Protein AF-A0A540KQW5-F1 (afdb_monomer)

Solvent-accessible surface area (backbone atoms only — not comparable to full-atom values): 4112 Å² total; per-residue (Å²): 107,72,57,63,48,36,36,73,75,71,66,41,87,70,88,72,60,64,71,57,76,72,42,82,79,86,49,96,72,74,53,72,67,46,52,52,49,54,49,50,57,53,52,53,52,50,52,49,53,54,53,53,50,52,53,49,53,53,52,54,49,53,56,62,75,74,108

InterPro domains:
  IPR002562 3'-5' exonuclease domain [PF01612] (1-51)
  IPR012337 Ribonuclease H-like superfamily [SSF53098] (1-53)
  IPR036397 Ribonuclease H superfamily [G3DSA:3.30.420.10] (1-64)
  IPR051132 3'-5' Exonuclease domain-containing protein [PTHR13620] (1-54)

Foldseek 3Di:
DLQVLCCVQVVDHDDDDPCLVPDPPVDPDDDPVVVVNVVVSVVSVVVSVVRVVVVVVVVVVVVVVVD

Sequence (67 aa):
GLKALCEKVLGWLMEKPKQVTIGNWDKRVLEVEQVRYAYLDAYVSYELMVKTRELQNEVDTELVGNL

Secondary structure (DSSP, 8-state):
-HHHHIIIII-------HHHHTS-SSSSS--HHHHHHHHHHHHHHHHHHHHHHHHHHHHHHHHHHT-

Nearest PDB structures (foldseek):
  6k18-assembly1_B  TM=9.115E-01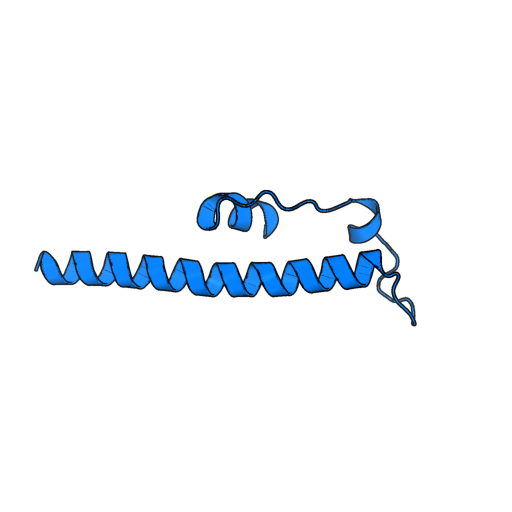  e=1.859E-02  Homo sapiens
  6k1a-assembly1_B  TM=7.179E-01  e=1.859E-02  Homo sapiens
  6k1a-assembly1_A  TM=7.542E-01  e=2.438E-02  Homo sapiens
  6k18-assembly1_A  TM=6.926E-01  e=8.816E-03  Homo sapiens
  6k1d-assembly1_B  TM=7.464E-01  e=8.261E-02  Homo sapiens

Organism: Malus baccata (NCBI:txid106549)

Structure (mmCIF, N/CA/C/O backbone):
data_AF-A0A540KQW5-F1
#
_entry.id   AF-A0A540KQW5-F1
#
loop_
_atom_site.group_PDB
_atom_site.id
_atom_site.type_symbol
_atom_site.label_atom_id
_atom_site.label_alt_id
_atom_site.label_comp_id
_atom_site.label_asym_id
_atom_site.label_entity_id
_atom_site.label_seq_id
_atom_site.pdbx_PDB_ins_code
_atom_site.Cartn_x
_atom_site.Cartn_y
_atom_site.Cartn_z
_atom_site.occupancy
_atom_site.B_iso_or_equiv
_atom_site.auth_seq_id
_atom_site.auth_comp_id
_atom_site.auth_asym_id
_atom_site.auth_atom_id
_atom_site.pdbx_PDB_model_num
ATOM 1 N N . GLY A 1 1 ? 7.196 -0.346 -1.887 1.00 89.81 1 GLY A N 1
ATOM 2 C CA . GLY A 1 1 ? 5.896 -0.941 -1.504 1.00 89.81 1 GLY A CA 1
ATOM 3 C C . GLY A 1 1 ? 4.828 -0.573 -2.519 1.00 89.81 1 GLY A C 1
ATOM 4 O O . GLY A 1 1 ? 5.086 0.311 -3.328 1.00 89.81 1 GLY A O 1
ATOM 5 N N . LEU A 1 2 ? 3.652 -1.213 -2.469 1.00 94.88 2 LEU A N 1
ATOM 6 C CA . LEU A 1 2 ? 2.614 -1.132 -3.516 1.00 94.88 2 LEU A CA 1
ATOM 7 C C . LEU A 1 2 ? 2.244 0.305 -3.927 1.00 94.88 2 LEU A C 1
ATOM 9 O O . LEU A 1 2 ? 2.202 0.602 -5.113 1.00 94.88 2 LEU A O 1
ATOM 13 N N . LYS A 1 3 ? 2.080 1.221 -2.962 1.00 94.69 3 LYS A N 1
ATOM 14 C CA . LYS A 1 3 ? 1.788 2.643 -3.232 1.00 94.69 3 LYS A CA 1
ATOM 15 C C . LYS A 1 3 ? 2.815 3.307 -4.155 1.00 94.69 3 LYS A C 1
ATOM 17 O O . LYS A 1 3 ? 2.433 3.935 -5.129 1.00 94.69 3 LYS A O 1
ATOM 22 N N . ALA A 1 4 ? 4.102 3.132 -3.864 1.00 96.25 4 ALA A N 1
ATOM 23 C CA . ALA A 1 4 ? 5.171 3.735 -4.657 1.00 96.25 4 ALA A CA 1
ATOM 24 C C . ALA A 1 4 ? 5.297 3.098 -6.051 1.00 96.25 4 ALA A C 1
ATOM 26 O O . ALA A 1 4 ? 5.710 3.766 -6.989 1.00 96.25 4 ALA A O 1
ATOM 27 N N . LEU A 1 5 ? 4.963 1.810 -6.189 1.00 96.88 5 LEU A N 1
ATOM 28 C CA . LEU A 1 5 ? 4.933 1.147 -7.497 1.00 96.88 5 LEU A CA 1
ATOM 29 C C . LEU A 1 5 ? 3.766 1.656 -8.342 1.00 96.88 5 LEU A C 1
ATOM 31 O O . LEU A 1 5 ? 3.964 1.982 -9.503 1.00 96.88 5 LEU A O 1
ATOM 35 N N . CYS A 1 6 ? 2.585 1.777 -7.738 1.00 97.25 6 CYS A N 1
ATOM 36 C CA . CYS A 1 6 ? 1.396 2.332 -8.375 1.00 97.25 6 CYS A CA 1
ATOM 37 C C . CYS A 1 6 ? 1.662 3.742 -8.926 1.00 97.25 6 CYS A C 1
ATOM 39 O O . CYS A 1 6 ? 1.418 4.005 -10.099 1.00 97.25 6 CYS A O 1
ATOM 41 N N . GLU A 1 7 ? 2.281 4.610 -8.126 1.00 97.38 7 GLU A N 1
ATOM 42 C CA . GLU A 1 7 ? 2.647 5.958 -8.566 1.00 97.38 7 GLU A CA 1
ATOM 43 C C . GLU A 1 7 ? 3.665 5.940 -9.716 1.00 97.38 7 GLU A C 1
ATOM 45 O O . GLU A 1 7 ? 3.486 6.637 -10.707 1.00 97.38 7 GLU A O 1
ATOM 50 N N . LYS A 1 8 ? 4.715 5.115 -9.627 1.00 97.12 8 LYS A N 1
ATOM 51 C CA . LYS A 1 8 ? 5.785 5.091 -10.637 1.00 97.12 8 LYS A CA 1
ATOM 52 C C . LYS A 1 8 ? 5.387 4.445 -11.963 1.00 97.12 8 LYS A C 1
ATOM 54 O O . LYS A 1 8 ? 5.876 4.873 -12.999 1.00 97.12 8 LYS A O 1
ATOM 59 N N . VAL A 1 9 ? 4.582 3.386 -11.922 1.00 97.12 9 VAL A N 1
ATOM 60 C CA . VAL A 1 9 ? 4.269 2.558 -13.099 1.00 97.12 9 VAL A CA 1
ATOM 61 C C . VAL A 1 9 ? 2.922 2.936 -13.710 1.00 97.12 9 VAL A C 1
ATOM 63 O O . VAL A 1 9 ? 2.798 2.962 -14.929 1.00 97.12 9 VAL A O 1
ATOM 66 N N . LEU A 1 10 ? 1.919 3.236 -12.878 1.00 97.12 10 LEU A N 1
ATOM 67 C CA . LEU A 1 10 ? 0.566 3.583 -13.334 1.00 97.12 10 LEU A CA 1
ATOM 68 C C . LEU A 1 10 ? 0.299 5.095 -13.303 1.00 97.12 10 LEU A C 1
ATOM 70 O O . LEU A 1 10 ? -0.669 5.553 -13.902 1.00 97.12 10 LEU A O 1
ATOM 74 N N . GLY A 1 11 ? 1.119 5.883 -12.597 1.00 97.44 11 GLY A N 1
ATOM 75 C CA . GLY A 1 11 ? 0.874 7.316 -12.397 1.00 97.44 11 GLY A CA 1
ATOM 76 C C . GLY A 1 11 ? -0.261 7.616 -11.414 1.00 97.44 11 GLY A C 1
ATOM 77 O O . GLY A 1 11 ? -0.736 8.748 -11.348 1.00 97.44 11 GLY A O 1
ATOM 78 N N . TRP A 1 12 ? -0.739 6.618 -10.664 1.00 97.00 12 TRP A N 1
ATOM 79 C CA . TRP A 1 12 ? -1.894 6.772 -9.778 1.00 97.00 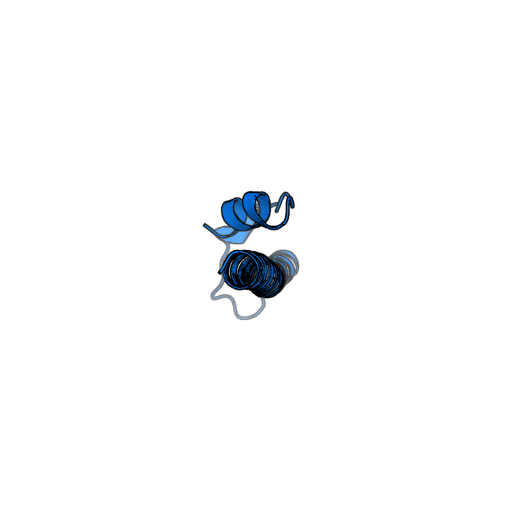12 TRP A CA 1
ATOM 80 C C . TRP A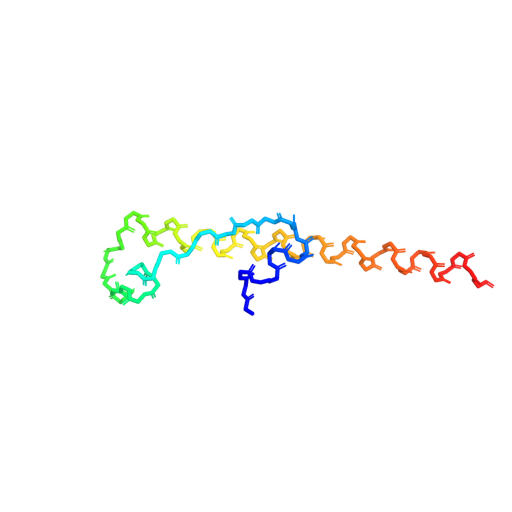 1 12 ? -1.474 7.043 -8.334 1.00 97.00 12 TRP A C 1
ATOM 82 O O . TRP A 1 12 ? -0.647 6.337 -7.750 1.00 97.00 12 TRP A O 1
ATOM 92 N N . LEU A 1 13 ? -2.116 8.035 -7.716 1.00 94.50 13 LEU A N 1
ATOM 93 C CA . LEU A 1 13 ? -1.954 8.330 -6.296 1.00 94.50 13 LEU A CA 1
ATOM 94 C C . LEU A 1 13 ? -2.942 7.505 -5.476 1.00 94.50 13 LEU A C 1
ATOM 96 O O . LEU A 1 13 ? -4.132 7.797 -5.409 1.00 94.50 13 LEU A O 1
ATOM 100 N N . MET A 1 14 ? -2.426 6.466 -4.825 1.00 92.25 14 MET A N 1
ATOM 101 C CA . MET A 1 14 ? -3.228 5.615 -3.953 1.00 92.25 14 MET A CA 1
ATOM 102 C C . MET A 1 14 ? -3.273 6.170 -2.522 1.00 92.25 14 MET A C 1
ATOM 104 O O . MET A 1 14 ? -2.244 6.258 -1.833 1.00 92.25 14 MET A O 1
ATOM 108 N N . GLU A 1 15 ? -4.474 6.490 -2.045 1.00 89.19 15 GLU A N 1
ATOM 109 C CA . GLU A 1 15 ? -4.715 6.795 -0.637 1.00 89.19 15 GLU A CA 1
ATOM 110 C C . GLU A 1 15 ? -4.757 5.514 0.195 1.00 89.19 15 GLU A C 1
ATOM 112 O O . GLU A 1 15 ? -5.465 4.558 -0.111 1.00 89.19 15 GLU A O 1
ATOM 117 N N . LYS A 1 16 ? -3.981 5.501 1.280 1.00 88.19 16 LYS A N 1
ATOM 118 C CA . LYS A 1 16 ? -3.930 4.390 2.231 1.00 88.19 16 LYS A CA 1
ATOM 119 C C .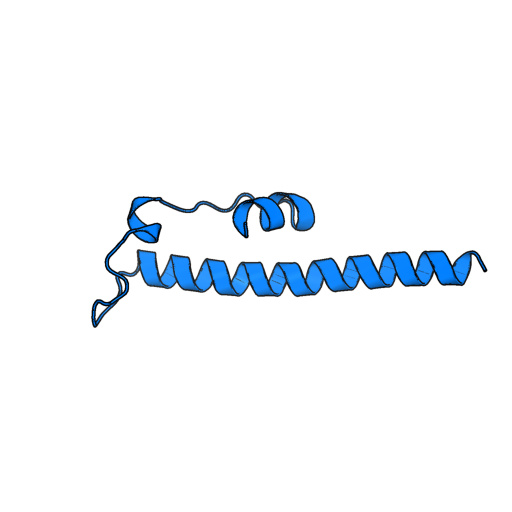 LYS A 1 16 ? -4.069 4.938 3.642 1.00 88.19 16 LYS A C 1
ATOM 121 O O . LYS A 1 16 ? -3.056 5.282 4.256 1.00 88.19 16 LYS A O 1
ATOM 126 N N . PRO A 1 17 ? -5.303 5.061 4.154 1.00 90.94 17 PRO A N 1
ATOM 127 C CA . PRO A 1 17 ? -5.518 5.603 5.481 1.00 90.94 17 PRO A CA 1
ATOM 128 C C . PRO A 1 17 ? -4.861 4.706 6.535 1.00 90.94 17 PRO A C 1
ATOM 130 O O . PRO A 1 17 ? -5.066 3.485 6.566 1.00 90.94 17 PRO A O 1
ATOM 133 N N . LYS A 1 18 ? -4.030 5.307 7.393 1.00 92.75 18 LYS A N 1
ATOM 134 C CA . LYS A 1 18 ? -3.208 4.566 8.360 1.00 92.75 18 LYS A CA 1
ATOM 135 C C . LYS A 1 18 ? -4.076 3.757 9.320 1.00 92.75 18 LYS A C 1
ATOM 137 O O . LYS A 1 18 ? -3.754 2.607 9.590 1.00 92.75 18 LYS A O 1
ATOM 142 N N . GLN A 1 19 ? -5.198 4.327 9.757 1.00 92.75 19 GLN A N 1
ATOM 143 C CA . GLN A 1 19 ? -6.156 3.700 10.665 1.00 92.75 19 GLN A CA 1
ATOM 144 C C . GLN A 1 19 ? -6.782 2.416 10.106 1.00 92.75 19 GLN A C 1
ATOM 146 O O . GLN A 1 19 ? -7.049 1.497 10.868 1.00 92.75 19 GLN A O 1
ATOM 151 N N . VAL A 1 20 ? -6.966 2.322 8.784 1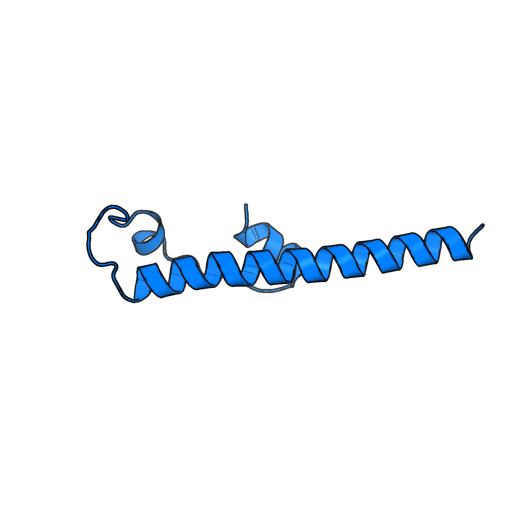.00 93.81 20 VAL A N 1
ATOM 152 C CA . VAL A 1 20 ? -7.473 1.100 8.138 1.00 93.81 20 VAL A CA 1
ATOM 153 C C . VAL A 1 20 ? -6.354 0.071 8.029 1.00 93.81 20 VAL A C 1
ATOM 155 O O . VAL A 1 20 ? -6.552 -1.099 8.335 1.00 93.81 20 VAL A O 1
ATOM 158 N N . THR A 1 21 ? -5.148 0.524 7.670 1.00 93.12 21 THR A N 1
ATOM 159 C CA . THR A 1 21 ? -3.969 -0.344 7.516 1.00 93.12 21 THR A CA 1
ATOM 160 C C . THR A 1 21 ? -3.641 -1.093 8.813 1.00 93.12 21 THR A C 1
ATOM 162 O O . THR A 1 21 ? -3.338 -2.279 8.760 1.00 93.12 21 THR A O 1
ATOM 165 N N . ILE A 1 22 ? -3.747 -0.426 9.968 1.00 94.44 22 ILE A N 1
ATOM 166 C CA . ILE A 1 22 ? -3.463 -1.011 11.294 1.00 94.44 22 ILE A CA 1
ATOM 167 C C . ILE A 1 22 ? -4.726 -1.433 12.066 1.00 94.44 22 ILE A C 1
ATOM 169 O O . ILE A 1 22 ? -4.644 -1.715 13.260 1.00 94.44 22 ILE A O 1
ATOM 173 N N . GLY A 1 23 ? -5.896 -1.421 11.418 1.00 93.75 23 GLY A N 1
ATOM 174 C CA . GLY A 1 23 ? -7.158 -1.823 12.039 1.00 93.75 23 GLY A CA 1
ATOM 175 C C . GLY A 1 23 ? -7.176 -3.309 12.411 1.00 93.75 23 GLY A C 1
ATOM 176 O O . GLY A 1 23 ? -6.319 -4.080 11.989 1.00 93.75 23 GLY A O 1
ATOM 177 N N 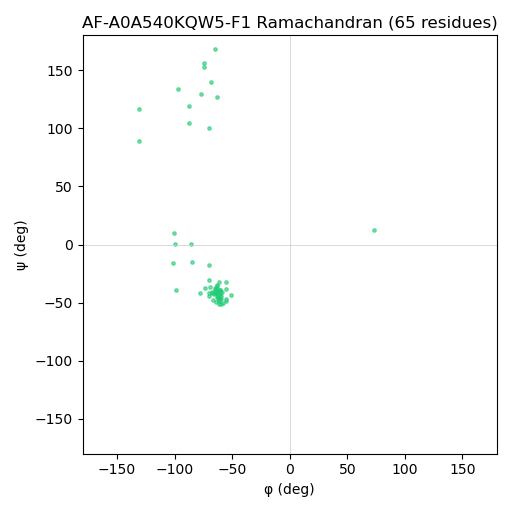. ASN A 1 24 ? -8.171 -3.739 13.190 1.00 97.12 24 ASN A N 1
ATOM 178 C CA . ASN A 1 24 ? -8.331 -5.156 13.518 1.00 97.12 24 ASN A CA 1
ATOM 179 C C . ASN A 1 24 ? -8.770 -5.939 12.266 1.00 97.12 24 ASN A C 1
ATOM 181 O O . ASN A 1 24 ? -9.942 -5.890 11.891 1.00 97.12 24 ASN A O 1
ATOM 185 N N . TRP A 1 25 ? -7.831 -6.617 11.606 1.00 97.25 25 TRP A N 1
ATOM 186 C CA . TRP A 1 25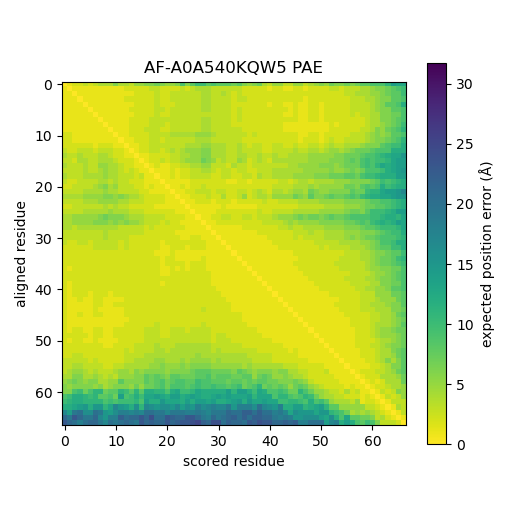 ? -8.079 -7.442 10.416 1.00 97.25 25 TRP A CA 1
ATOM 187 C C . TRP A 1 25 ? -8.527 -8.869 10.746 1.00 97.25 25 TRP A C 1
ATOM 189 O O . TRP A 1 25 ? -9.099 -9.532 9.887 1.00 97.25 25 TRP A O 1
ATOM 199 N N . ASP A 1 26 ? -8.360 -9.302 11.996 1.00 97.25 26 ASP A N 1
ATOM 200 C CA . ASP A 1 26 ? -8.773 -10.630 12.466 1.00 97.25 26 ASP A CA 1
ATOM 201 C C . ASP A 1 26 ? -10.240 -10.668 12.915 1.00 97.25 26 ASP A C 1
ATOM 203 O O . ASP A 1 26 ? -10.758 -11.697 13.360 1.00 97.25 26 ASP A O 1
ATOM 207 N N . LYS A 1 27 ? -10.950 -9.539 12.828 1.00 96.81 27 LYS A N 1
ATOM 208 C CA . LYS A 1 27 ? -12.358 -9.493 13.207 1.00 96.81 27 LYS A CA 1
ATOM 209 C C . LYS A 1 27 ? -13.214 -10.301 12.236 1.00 96.81 27 LYS A C 1
ATOM 211 O O . LYS A 1 27 ? -13.068 -10.222 11.021 1.00 96.81 27 LYS A O 1
ATOM 216 N N . ARG A 1 28 ? -14.198 -11.014 12.792 1.00 97.56 28 ARG A N 1
ATOM 217 C CA . ARG A 1 28 ? -15.114 -11.886 12.037 1.00 97.56 28 ARG A CA 1
ATOM 218 C C . ARG A 1 28 ? -15.851 -11.175 10.892 1.00 97.56 28 ARG A C 1
ATOM 220 O O . ARG A 1 28 ? -16.173 -11.818 9.899 1.00 97.56 28 ARG A O 1
ATOM 227 N N . VAL A 1 29 ? -16.158 -9.885 11.041 1.00 97.75 29 VAL A N 1
ATOM 228 C CA . VAL A 1 29 ? -16.830 -9.065 10.019 1.00 97.75 29 VAL A CA 1
ATOM 229 C C . VAL A 1 29 ? -16.049 -7.770 9.847 1.00 97.75 29 VAL A C 1
ATOM 231 O O . VAL A 1 29 ? -15.944 -6.998 10.800 1.00 97.75 29 VAL A O 1
ATOM 234 N N . LEU A 1 30 ? -15.496 -7.540 8.655 1.00 97.88 30 LEU A N 1
ATOM 235 C CA . LEU A 1 30 ? -14.687 -6.362 8.331 1.00 97.88 30 LEU A CA 1
ATOM 236 C C . LEU A 1 30 ? -15.532 -5.091 8.169 1.00 97.88 30 LEU A C 1
ATOM 238 O O . LEU A 1 30 ? -16.711 -5.167 7.837 1.00 97.88 30 LEU A O 1
ATOM 242 N N . GLU A 1 31 ? -14.930 -3.924 8.428 1.00 97.12 31 GLU A N 1
ATOM 243 C CA . GLU A 1 31 ? -15.596 -2.647 8.151 1.00 97.12 31 GLU A CA 1
ATOM 244 C C . GLU A 1 31 ? -15.587 -2.416 6.641 1.00 97.12 31 GLU A C 1
ATOM 246 O O . GLU A 1 31 ? -14.712 -2.920 5.925 1.00 97.12 31 GLU A O 1
ATOM 251 N N . VAL A 1 32 ? -16.524 -1.611 6.148 1.00 96.88 32 VAL A N 1
ATOM 252 C CA . VAL A 1 32 ? -16.612 -1.281 4.720 1.00 96.88 32 VAL A CA 1
ATOM 253 C C . VAL A 1 32 ? -15.291 -0.696 4.209 1.00 96.88 32 VAL A C 1
ATOM 255 O O . VAL A 1 32 ? -14.849 -1.024 3.109 1.00 96.88 32 VAL A O 1
ATOM 258 N N . GLU A 1 33 ? -14.617 0.121 5.013 1.00 95.94 33 GLU A N 1
ATOM 259 C CA . GLU A 1 33 ? -13.331 0.734 4.692 1.00 95.94 33 GLU A CA 1
ATOM 260 C C . GLU A 1 33 ? -12.214 -0.306 4.547 1.00 95.94 33 GLU A C 1
ATOM 262 O O . GLU A 1 33 ? -11.373 -0.177 3.660 1.00 95.94 33 GLU A O 1
ATOM 267 N N . GLN A 1 34 ? -12.218 -1.361 5.367 1.00 97.50 34 GLN A N 1
ATOM 268 C CA . GLN A 1 34 ? -11.254 -2.460 5.259 1.00 97.50 34 GLN A CA 1
ATOM 269 C C . GLN A 1 34 ? -11.508 -3.305 4.013 1.00 97.50 34 GLN A C 1
ATOM 271 O O . GLN A 1 34 ? -10.564 -3.643 3.303 1.00 97.50 34 GLN A O 1
ATOM 276 N N . VAL A 1 35 ? -12.773 -3.597 3.695 1.00 97.00 35 VAL A N 1
ATOM 277 C CA . VAL A 1 35 ? -13.124 -4.310 2.457 1.00 97.00 35 VAL A CA 1
ATOM 278 C C . VAL A 1 35 ? -12.682 -3.506 1.234 1.00 97.00 35 VAL A C 1
ATOM 280 O O . VAL A 1 35 ? -12.032 -4.048 0.341 1.00 97.00 35 VAL A O 1
ATOM 283 N N . ARG A 1 36 ? -12.965 -2.197 1.211 1.00 96.06 36 ARG A N 1
ATOM 284 C CA . ARG A 1 36 ? -12.521 -1.298 0.134 1.00 96.06 36 ARG A CA 1
ATOM 285 C C . ARG A 1 36 ? -11.002 -1.242 0.025 1.00 96.06 36 ARG A C 1
ATOM 287 O O . ARG A 1 36 ? -10.484 -1.283 -1.084 1.00 96.06 36 ARG A O 1
ATOM 294 N N . TYR A 1 37 ? -10.297 -1.177 1.152 1.00 95.50 37 TYR A N 1
ATOM 295 C CA . TYR A 1 37 ? -8.836 -1.184 1.173 1.00 95.50 37 TYR A CA 1
ATOM 296 C C . TYR A 1 37 ? -8.267 -2.482 0.588 1.00 95.50 37 TYR A C 1
ATOM 298 O O . TYR A 1 37 ? -7.396 -2.432 -0.275 1.00 95.50 37 TYR A O 1
ATOM 306 N N . ALA A 1 38 ? -8.778 -3.641 1.013 1.00 95.81 38 ALA A N 1
ATOM 307 C CA . ALA A 1 38 ? -8.324 -4.937 0.512 1.00 95.81 38 ALA A CA 1
ATOM 308 C C . ALA A 1 38 ? -8.602 -5.100 -0.992 1.00 95.81 38 ALA A C 1
ATOM 310 O O . ALA A 1 38 ? -7.740 -5.563 -1.738 1.00 95.81 38 ALA A O 1
ATOM 311 N N . TYR A 1 39 ? -9.781 -4.662 -1.445 1.00 96.62 39 TYR A N 1
ATOM 312 C CA . TYR A 1 39 ? -10.120 -4.615 -2.866 1.00 96.62 39 TYR A CA 1
ATOM 313 C C . TYR A 1 39 ? -9.151 -3.727 -3.653 1.00 96.62 39 TYR A C 1
ATOM 315 O O . TYR A 1 39 ? -8.653 -4.144 -4.696 1.00 96.62 39 TYR A O 1
ATOM 323 N N . LEU A 1 40 ? -8.860 -2.524 -3.151 1.00 95.88 40 LEU A N 1
ATOM 324 C CA . LEU A 1 40 ? -7.955 -1.586 -3.810 1.00 95.88 40 LEU A CA 1
ATOM 325 C C . LEU A 1 40 ? -6.551 -2.182 -3.969 1.00 95.88 40 LEU A C 1
ATOM 327 O O . LEU A 1 40 ? -5.964 -2.068 -5.044 1.00 95.88 40 LEU A O 1
ATOM 331 N N . ASP A 1 41 ? -6.046 -2.873 -2.943 1.00 96.62 41 ASP A N 1
ATOM 332 C CA . ASP A 1 41 ? -4.750 -3.556 -3.004 1.00 96.62 41 ASP A CA 1
ATOM 333 C C . ASP A 1 41 ? -4.723 -4.668 -4.058 1.00 96.62 41 ASP A C 1
ATOM 335 O O . ASP A 1 41 ? -3.752 -4.771 -4.813 1.00 96.62 41 ASP A O 1
ATOM 339 N N . ALA A 1 42 ? -5.788 -5.466 -4.155 1.00 97.81 42 ALA A N 1
ATOM 340 C CA . ALA A 1 42 ? -5.898 -6.518 -5.161 1.00 97.81 42 ALA A CA 1
ATOM 341 C C . ALA A 1 42 ? -5.993 -5.940 -6.584 1.00 97.81 42 ALA A C 1
ATOM 343 O O . ALA A 1 42 ? -5.254 -6.361 -7.474 1.00 97.81 42 ALA A O 1
ATOM 344 N N . TYR A 1 43 ? -6.855 -4.940 -6.782 1.00 97.31 43 TYR A N 1
ATOM 345 C CA . TYR A 1 43 ? -7.077 -4.299 -8.076 1.00 97.31 43 TYR A CA 1
ATOM 346 C C . TYR A 1 43 ? -5.804 -3.634 -8.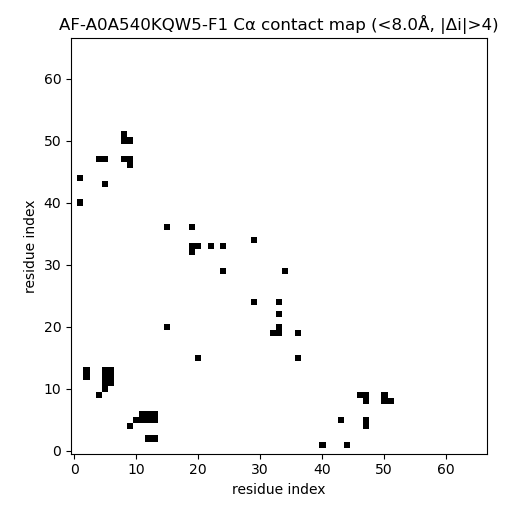610 1.00 97.31 43 TYR A C 1
ATOM 348 O O . TYR A 1 43 ? -5.364 -3.923 -9.718 1.00 97.31 43 TYR A O 1
ATOM 356 N N . VAL A 1 44 ? -5.148 -2.805 -7.794 1.00 97.44 44 VAL A N 1
ATOM 357 C CA . VAL A 1 44 ? -3.914 -2.115 -8.201 1.00 97.44 44 VAL A CA 1
ATOM 358 C C . VAL A 1 44 ? -2.785 -3.105 -8.490 1.00 97.44 44 VAL A C 1
ATOM 360 O O . VAL A 1 44 ? -1.984 -2.874 -9.391 1.00 97.44 44 VAL A O 1
ATOM 363 N N . SER A 1 45 ? -2.713 -4.220 -7.758 1.00 98.00 45 SER A N 1
ATOM 364 C CA . SER A 1 45 ? -1.715 -5.262 -8.030 1.00 98.00 45 SER A CA 1
ATOM 365 C C . SER A 1 45 ? -1.928 -5.926 -9.394 1.00 98.00 45 SER A C 1
ATOM 367 O O . SER A 1 45 ? -0.954 -6.194 -10.098 1.00 98.00 45 SER A O 1
ATOM 369 N N . TYR A 1 46 ? -3.184 -6.157 -9.787 1.00 98.25 46 TYR A N 1
ATOM 370 C CA . TYR A 1 46 ? -3.523 -6.663 -11.117 1.00 98.25 46 TYR A CA 1
ATOM 371 C C . TYR A 1 46 ? -3.142 -5.663 -12.218 1.00 98.25 46 TYR A C 1
ATOM 373 O O . TYR A 1 46 ? -2.430 -6.032 -13.151 1.00 98.25 46 TYR A O 1
ATOM 381 N N . GLU A 1 47 ? -3.531 -4.396 -12.072 1.00 98.44 47 GLU A N 1
ATOM 382 C CA . GLU A 1 47 ? -3.212 -3.338 -13.043 1.00 98.44 47 GLU A CA 1
ATOM 383 C C . GLU A 1 47 ? -1.697 -3.145 -13.204 1.00 98.44 47 GLU A C 1
ATOM 385 O O . GLU A 1 47 ? -1.191 -3.005 -14.317 1.00 98.44 47 GLU A O 1
ATOM 390 N N . LEU A 1 48 ? -0.937 -3.229 -12.105 1.00 98.06 48 LEU A N 1
ATOM 391 C CA . LEU A 1 48 ? 0.525 -3.214 -12.151 1.00 98.06 48 LEU A CA 1
ATOM 392 C C . LEU A 1 48 ? 1.088 -4.370 -12.980 1.00 98.06 48 LEU A C 1
ATOM 394 O O . LEU A 1 48 ? 1.994 -4.155 -13.784 1.00 98.06 48 LEU A O 1
ATOM 398 N N . MET A 1 49 ? 0.573 -5.589 -12.810 1.00 98.12 49 MET A N 1
ATOM 399 C CA . MET A 1 49 ? 1.012 -6.739 -13.605 1.00 98.12 49 MET A CA 1
ATOM 400 C C . MET A 1 49 ? 0.726 -6.528 -15.095 1.00 98.12 49 MET A C 1
ATOM 402 O O . MET A 1 49 ? 1.617 -6.735 -15.917 1.00 98.12 49 MET A O 1
ATOM 406 N N . VAL A 1 50 ? -0.475 -6.059 -15.440 1.00 98.25 50 VAL A N 1
ATOM 407 C CA . VAL A 1 50 ? -0.834 -5.770 -16.834 1.00 98.25 50 VAL A CA 1
ATOM 408 C C . VAL A 1 50 ? 0.115 -4.725 -17.415 1.00 98.25 50 VAL A C 1
ATOM 410 O O . VAL A 1 50 ? 0.750 -4.982 -18.438 1.00 98.25 50 VAL A O 1
ATOM 413 N N . LYS A 1 51 ? 0.302 -3.594 -16.722 1.00 97.69 51 LYS A N 1
ATOM 414 C CA . LYS A 1 51 ? 1.125 -2.505 -17.251 1.00 97.69 51 LYS A CA 1
ATOM 415 C C . LYS A 1 51 ? 2.595 -2.881 -17.388 1.00 97.69 51 LYS A C 1
ATOM 417 O O . LYS A 1 51 ? 3.229 -2.559 -18.386 1.00 97.69 51 LYS A O 1
ATOM 422 N N . THR A 1 52 ? 3.150 -3.575 -16.398 1.00 96.88 52 THR A N 1
ATOM 423 C CA . THR A 1 52 ? 4.545 -4.040 -16.460 1.00 96.88 52 THR A CA 1
ATOM 424 C C . THR A 1 52 ? 4.767 -5.034 -17.597 1.00 96.88 52 THR A C 1
ATOM 426 O O . THR A 1 52 ? 5.810 -4.983 -18.242 1.00 96.88 52 THR A O 1
ATOM 429 N N . ARG A 1 53 ? 3.785 -5.891 -17.898 1.00 96.69 53 ARG A N 1
ATOM 430 C CA . ARG A 1 53 ? 3.855 -6.809 -19.039 1.00 96.69 53 ARG A CA 1
ATOM 431 C C . ARG A 1 53 ? 3.818 -6.079 -20.382 1.00 96.69 53 ARG A C 1
ATOM 433 O O . ARG A 1 53 ? 4.557 -6.461 -21.281 1.00 96.69 53 ARG A O 1
ATOM 440 N N . GLU A 1 54 ? 2.986 -5.048 -20.522 1.00 96.06 54 GLU A N 1
ATOM 441 C CA . GLU A 1 54 ? 2.977 -4.195 -21.722 1.00 96.06 54 GLU A CA 1
ATOM 442 C C . GLU A 1 54 ? 4.346 -3.553 -21.953 1.00 96.06 54 GLU A C 1
ATOM 444 O O . GLU A 1 54 ? 4.913 -3.699 -23.032 1.00 96.06 54 GLU A O 1
ATOM 449 N N . LEU A 1 55 ? 4.908 -2.932 -20.911 1.00 93.75 55 LEU A N 1
ATOM 450 C CA . LEU A 1 55 ? 6.223 -2.293 -20.975 1.00 93.75 55 LEU A CA 1
ATOM 451 C C . LEU A 1 55 ? 7.330 -3.294 -21.332 1.00 93.75 55 LEU A C 1
ATOM 453 O O . LEU A 1 55 ? 8.216 -2.974 -22.116 1.00 93.75 55 LEU A O 1
ATOM 457 N N . GLN A 1 56 ? 7.272 -4.517 -20.795 1.00 93.44 56 GLN A N 1
ATOM 458 C CA . GLN A 1 56 ? 8.227 -5.566 -21.157 1.00 93.44 56 GLN A CA 1
ATOM 459 C C . GLN A 1 56 ? 8.127 -5.933 -22.644 1.00 93.44 56 GLN A C 1
ATOM 461 O O . GLN A 1 56 ? 9.149 -6.026 -23.314 1.00 93.44 56 GLN A O 1
ATOM 466 N N . ASN A 1 57 ? 6.911 -6.086 -23.177 1.00 92.50 57 ASN A N 1
ATOM 467 C CA . ASN A 1 57 ? 6.713 -6.407 -24.592 1.00 92.50 57 ASN A CA 1
ATOM 468 C C . ASN A 1 57 ? 7.212 -5.283 -25.519 1.00 92.50 57 ASN A C 1
ATOM 470 O O . ASN A 1 57 ? 7.749 -5.568 -26.589 1.00 92.50 57 ASN A O 1
ATOM 474 N N . GLU A 1 58 ? 7.018 -4.018 -25.133 1.00 91.44 58 GLU A N 1
ATOM 475 C CA . GLU A 1 58 ? 7.521 -2.854 -25.877 1.00 91.44 58 GLU A CA 1
ATOM 476 C C . GLU A 1 58 ? 9.053 -2.877 -25.957 1.00 91.44 58 GLU A C 1
ATOM 478 O O . GLU A 1 58 ? 9.611 -2.790 -27.052 1.00 91.44 58 GLU A O 1
ATOM 483 N N . VAL A 1 59 ? 9.722 -3.096 -24.819 1.00 91.19 59 VAL A N 1
ATOM 484 C CA . VAL A 1 59 ? 11.185 -3.229 -24.744 1.00 91.19 59 VAL A CA 1
ATOM 485 C C . VAL A 1 59 ? 11.679 -4.413 -25.579 1.00 91.19 59 VAL A C 1
ATOM 487 O O . VAL A 1 59 ? 12.622 -4.270 -26.354 1.00 9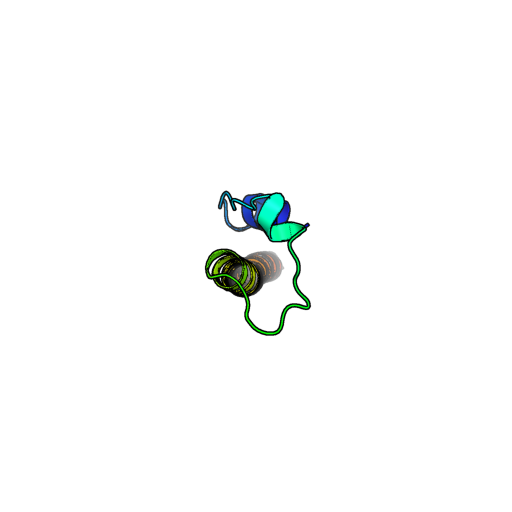1.19 59 VAL A O 1
ATOM 490 N N . ASP A 1 60 ? 11.034 -5.575 -25.469 1.00 88.38 60 ASP A N 1
ATOM 491 C CA . ASP A 1 60 ? 11.426 -6.771 -26.221 1.00 88.38 60 ASP A CA 1
ATOM 492 C C . ASP A 1 60 ? 11.282 -6.555 -27.739 1.00 88.38 60 ASP A C 1
ATOM 494 O O . ASP A 1 60 ? 12.136 -6.980 -28.517 1.00 88.38 60 ASP A O 1
ATOM 498 N N . THR A 1 61 ? 10.233 -5.846 -28.170 1.00 87.50 61 THR A N 1
ATOM 499 C CA . THR A 1 61 ? 10.009 -5.514 -29.586 1.00 87.50 61 THR A CA 1
ATOM 500 C C . THR A 1 61 ? 11.068 -4.543 -30.112 1.00 87.50 61 THR A C 1
ATOM 502 O O . THR A 1 61 ? 11.571 -4.732 -31.219 1.00 87.50 61 THR A O 1
ATOM 505 N N . GLU A 1 62 ? 11.443 -3.531 -29.325 1.00 86.31 62 GLU A N 1
ATOM 506 C CA . GLU A 1 62 ? 12.508 -2.585 -29.680 1.00 86.31 62 GLU A CA 1
ATOM 507 C C . GLU A 1 62 ? 13.870 -3.286 -29.804 1.00 86.31 62 GLU A C 1
ATOM 509 O O . GLU A 1 62 ? 14.618 -3.034 -30.748 1.00 86.31 62 GLU A O 1
ATOM 514 N N . LEU A 1 63 ? 14.183 -4.218 -28.899 1.00 78.38 63 LEU A N 1
ATOM 515 C CA . LEU A 1 63 ? 15.422 -4.997 -28.954 1.00 78.38 63 LEU A CA 1
ATOM 516 C C . LEU A 1 63 ? 15.488 -5.899 -30.193 1.00 78.38 63 LEU A C 1
ATOM 518 O O . LEU A 1 63 ? 16.535 -5.968 -30.830 1.00 78.38 63 LEU A O 1
ATOM 522 N N . VAL A 1 64 ? 14.384 -6.559 -30.558 1.00 79.94 64 VAL A N 1
ATOM 523 C CA . VAL A 1 64 ? 14.314 -7.397 -31.769 1.00 79.94 64 VAL A CA 1
ATOM 524 C C . VAL A 1 64 ? 14.371 -6.556 -33.047 1.00 79.94 64 VAL A C 1
ATOM 526 O O . VAL A 1 64 ? 14.984 -6.985 -34.017 1.00 79.94 64 VAL A O 1
ATOM 529 N N . GLY A 1 65 ? 13.768 -5.364 -33.064 1.00 70.81 65 GLY A N 1
ATOM 530 C CA . GLY A 1 65 ? 13.805 -4.463 -34.223 1.00 70.81 65 GLY A CA 1
ATOM 531 C C . GLY A 1 65 ? 15.172 -3.819 -34.491 1.00 70.81 65 GLY A C 1
ATOM 532 O O . GLY A 1 65 ? 15.400 -3.328 -35.594 1.00 70.81 65 GLY A O 1
ATOM 533 N N . ASN A 1 66 ? 16.067 -3.825 -33.500 1.00 66.94 66 ASN A N 1
ATOM 534 C CA . ASN A 1 66 ? 17.417 -3.260 -33.577 1.00 66.94 66 ASN A CA 1
ATOM 535 C C . ASN A 1 66 ? 18.523 -4.311 -33.836 1.00 66.94 66 ASN A C 1
ATOM 537 O O . ASN A 1 66 ? 19.700 -3.940 -33.883 1.00 66.94 66 ASN A O 1
ATOM 541 N N . LEU A 1 67 ? 18.167 -5.596 -33.973 1.00 61.66 67 LEU A N 1
ATOM 542 C CA . LEU A 1 67 ? 19.055 -6.708 -34.353 1.00 61.66 67 LEU A CA 1
ATOM 543 C C . LEU A 1 67 ? 18.983 -6.983 -35.861 1.00 61.66 67 LEU A C 1
ATOM 545 O O . LEU A 1 67 ? 20.051 -7.301 -36.433 1.00 61.66 67 LEU A O 1
#

Radius of gyration: 16.82 Å; Cα contacts (8 Å, |Δi|>4): 31; chains: 1; bounding box: 36×20×48 Å

Mean predicted aligned error: 4.21 Å

pLDDT: mean 93.47, std 7.12, range [61.66, 98.44]